Protein AF-A0A7W0HCT5-F1 (afdb_monomer_lite)

Secondary structure (DSSP, 8-state):
--HHHHHHHHHHHHHHHHHHHTTS-HHHHHHHHHTSGGGGGT-GGGS----SS--HHHHHHHHHHHTT-HHHHHHHHHHHHHHH--HHHHHHHHHHHHHHHHTTSS-HHHHHHHHHHHHHT--HHHHHHHHHHHHHHTT-----S------

Radius of gyration: 16.34 Å; chains: 1; bounding box: 53×32×38 Å

Sequence (151 aa):
MPAELAKAELAALGNSLAPSLSRFADPELHQLLDQVPELVDLDPSMAWCLPRLLPEEIETLRVAIDDVDLEAVKEALPAAVSALDDPIGRARLAHAVLGLRDTRRIGPDLAAAGVVDLASGSPQLVTASIVEAVRVDVGATARTTGLLLSR

Structure (mmCIF, N/CA/C/O backbone):
data_AF-A0A7W0HCT5-F1
#
_entry.id   AF-A0A7W0HCT5-F1
#
loop_
_atom_site.group_PDB
_atom_site.id
_atom_site.type_symbol
_atom_site.label_atom_id
_atom_site.label_alt_id
_atom_site.label_comp_id
_atom_site.label_asym_id
_atom_site.label_entity_id
_atom_site.label_seq_id
_atom_site.pdbx_PDB_ins_code
_atom_site.Cartn_x
_atom_site.Cartn_y
_atom_site.Cartn_z
_atom_site.occupancy
_atom_site.B_iso_or_equiv
_atom_site.auth_seq_id
_atom_site.auth_comp_id
_atom_site.auth_asym_id
_atom_site.auth_atom_id
_atom_site.pdbx_PDB_model_num
ATOM 1 N N . MET A 1 1 ? 6.528 -15.727 8.413 1.00 79.19 1 MET A N 1
ATOM 2 C CA . MET A 1 1 ? 7.840 -15.262 7.919 1.00 79.19 1 MET A CA 1
ATOM 3 C C . MET A 1 1 ? 8.518 -14.459 9.025 1.00 79.19 1 MET A C 1
ATOM 5 O O . MET A 1 1 ? 7.828 -13.632 9.605 1.00 79.19 1 MET A O 1
ATOM 9 N N . PRO A 1 2 ? 9.792 -14.716 9.373 1.00 93.06 2 PRO A N 1
ATOM 10 C CA . PRO A 1 2 ? 10.544 -13.889 10.326 1.00 93.06 2 PRO A CA 1
ATOM 11 C C . PRO A 1 2 ? 10.844 -12.483 9.775 1.00 93.06 2 PRO A C 1
ATOM 13 O O . PRO A 1 2 ? 11.053 -12.337 8.574 1.00 93.06 2 PRO A O 1
ATOM 16 N N . ALA A 1 3 ? 10.935 -11.467 10.641 1.00 92.19 3 ALA A N 1
ATOM 17 C CA . ALA A 1 3 ? 11.152 -10.073 10.228 1.00 92.19 3 ALA A CA 1
ATOM 18 C C . ALA A 1 3 ? 12.478 -9.849 9.474 1.00 92.19 3 ALA A C 1
ATOM 20 O O . ALA A 1 3 ? 12.498 -9.148 8.469 1.00 92.19 3 ALA A O 1
ATOM 21 N N . GLU A 1 4 ? 13.573 -10.481 9.905 1.00 94.69 4 GLU A N 1
ATOM 22 C CA . GLU A 1 4 ? 14.870 -10.364 9.217 1.00 94.69 4 GLU A CA 1
ATOM 23 C C . GLU A 1 4 ? 14.854 -10.997 7.821 1.00 94.69 4 GLU A C 1
ATOM 25 O O . GLU A 1 4 ? 15.475 -10.476 6.898 1.00 94.6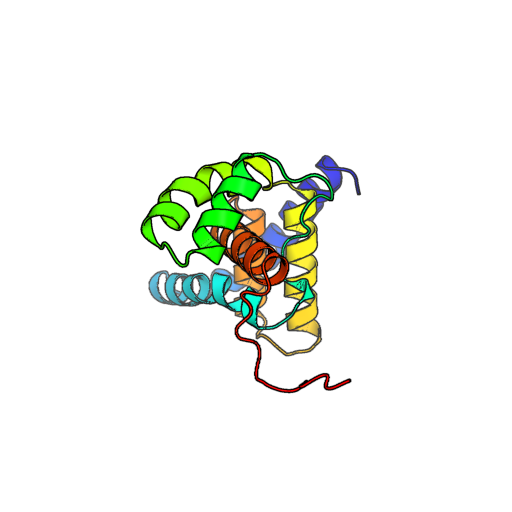9 4 GLU A O 1
ATOM 30 N N . LEU A 1 5 ? 14.082 -12.075 7.638 1.00 95.50 5 LEU A N 1
ATOM 31 C CA . LEU A 1 5 ? 13.881 -12.666 6.316 1.00 95.50 5 LEU A CA 1
ATOM 32 C C . LEU A 1 5 ? 13.089 -11.714 5.410 1.00 95.50 5 LEU A C 1
ATOM 34 O O . LEU A 1 5 ? 13.482 -11.511 4.268 1.00 95.50 5 LEU A O 1
ATOM 38 N N . ALA A 1 6 ? 12.038 -11.081 5.940 1.00 95.56 6 ALA A N 1
ATOM 39 C CA . ALA A 1 6 ? 11.235 -10.107 5.203 1.00 95.56 6 ALA A CA 1
ATOM 40 C C . ALA A 1 6 ? 12.060 -8.883 4.765 1.00 95.56 6 ALA A C 1
ATOM 42 O O . ALA A 1 6 ? 11.958 -8.439 3.624 1.00 95.56 6 ALA A O 1
ATOM 43 N N . LYS A 1 7 ? 12.937 -8.371 5.643 1.00 94.75 7 LYS A N 1
ATOM 44 C CA . LYS A 1 7 ? 13.881 -7.292 5.302 1.00 94.75 7 LYS A CA 1
ATOM 45 C C . LYS A 1 7 ? 14.846 -7.710 4.195 1.00 94.75 7 LYS A C 1
ATOM 47 O O . LYS A 1 7 ? 15.052 -6.955 3.249 1.00 94.75 7 LYS A O 1
ATOM 52 N N . ALA A 1 8 ? 15.441 -8.899 4.315 1.00 96.38 8 ALA A N 1
ATOM 53 C CA . ALA A 1 8 ? 16.375 -9.414 3.318 1.00 96.38 8 ALA A CA 1
ATOM 54 C C . ALA A 1 8 ? 15.697 -9.607 1.953 1.00 96.38 8 ALA A C 1
ATOM 56 O O . ALA A 1 8 ? 16.278 -9.265 0.924 1.00 96.38 8 ALA A O 1
ATOM 57 N N . GLU A 1 9 ? 14.460 -10.101 1.947 1.00 96.31 9 GLU A N 1
ATOM 58 C CA . GLU A 1 9 ? 13.649 -10.250 0.742 1.00 96.31 9 GLU A CA 1
ATOM 59 C C . GLU A 1 9 ? 13.315 -8.901 0.099 1.00 96.31 9 GLU A C 1
ATOM 61 O O . GLU A 1 9 ? 13.568 -8.723 -1.092 1.00 96.31 9 GLU A O 1
ATOM 66 N N . LEU A 1 10 ? 12.833 -7.924 0.874 1.00 95.88 10 LEU A N 1
ATOM 67 C CA . LEU A 1 10 ? 12.577 -6.567 0.379 1.00 95.88 10 LEU A CA 1
ATOM 68 C C . LEU A 1 10 ? 13.831 -5.936 -0.226 1.00 95.88 10 LEU A C 1
ATOM 70 O O . LEU A 1 10 ? 13.771 -5.375 -1.318 1.00 95.88 10 LEU A O 1
ATOM 74 N N . ALA A 1 11 ? 14.976 -6.071 0.446 1.00 96.06 11 ALA A N 1
ATOM 75 C CA . ALA A 1 11 ? 16.247 -5.572 -0.064 1.00 96.06 11 ALA A CA 1
ATOM 76 C C . ALA A 1 11 ? 16.645 -6.268 -1.375 1.00 96.06 11 ALA A C 1
ATOM 78 O O . ALA A 1 11 ? 17.081 -5.607 -2.317 1.00 96.06 11 ALA A O 1
ATOM 79 N N . ALA A 1 12 ? 16.476 -7.590 -1.470 1.00 96.81 12 ALA A N 1
ATOM 80 C CA . ALA A 1 12 ? 16.767 -8.342 -2.689 1.00 96.81 12 ALA A CA 1
ATOM 81 C C . ALA A 1 12 ? 15.856 -7.919 -3.854 1.00 96.81 12 ALA A C 1
ATOM 83 O O . ALA A 1 12 ? 16.346 -7.661 -4.955 1.00 96.81 12 ALA A O 1
ATOM 84 N N . LEU A 1 13 ? 14.550 -7.791 -3.604 1.00 96.12 13 LEU A N 1
ATOM 85 C CA . LEU A 1 13 ? 13.574 -7.336 -4.592 1.00 96.12 13 LEU A CA 1
ATOM 86 C C . LEU A 1 13 ? 13.877 -5.908 -5.057 1.00 96.12 13 LEU A C 1
ATOM 88 O O . LEU A 1 13 ? 14.001 -5.678 -6.261 1.00 96.12 13 LEU A O 1
ATOM 92 N N . GLY A 1 14 ? 14.076 -4.978 -4.119 1.00 94.75 14 GLY A N 1
ATOM 93 C CA . GLY A 1 14 ? 14.429 -3.590 -4.409 1.00 94.75 14 GLY A CA 1
ATOM 94 C C . GLY A 1 14 ? 15.701 -3.483 -5.249 1.00 94.75 14 GLY A C 1
ATOM 95 O O . GLY A 1 14 ? 15.686 -2.849 -6.301 1.00 94.75 14 GLY A O 1
ATOM 96 N N . ASN A 1 15 ? 16.770 -4.187 -4.868 1.00 96.00 15 ASN A N 1
ATOM 97 C CA . ASN A 1 15 ? 18.026 -4.205 -5.626 1.00 96.00 15 ASN A CA 1
ATOM 98 C C . ASN A 1 15 ? 17.873 -4.804 -7.032 1.00 96.00 15 ASN A C 1
ATOM 100 O O . ASN A 1 15 ? 18.565 -4.381 -7.956 1.00 96.00 15 ASN A O 1
ATOM 104 N N . SER A 1 16 ? 16.976 -5.778 -7.211 1.00 96.56 16 SER A N 1
ATOM 105 C CA . SER A 1 16 ? 16.724 -6.382 -8.523 1.00 96.56 16 SER A CA 1
ATOM 106 C C . SER A 1 16 ? 15.924 -5.474 -9.464 1.00 96.56 16 SER A C 1
ATOM 108 O O . SER A 1 16 ? 16.119 -5.529 -10.678 1.00 96.56 16 SER A O 1
ATOM 110 N N . LEU A 1 17 ? 15.045 -4.624 -8.918 1.00 94.56 17 LEU A N 1
ATOM 111 C CA . LEU A 1 17 ? 14.119 -3.792 -9.692 1.00 94.56 17 LEU A CA 1
ATOM 112 C C . LEU A 1 17 ? 14.597 -2.346 -9.854 1.00 94.56 17 LEU A C 1
ATOM 114 O O . LEU A 1 17 ? 14.301 -1.734 -10.880 1.00 94.56 17 LEU A O 1
ATOM 118 N N . ALA A 1 18 ? 15.386 -1.814 -8.920 1.00 93.31 18 ALA A N 1
ATOM 119 C CA . ALA A 1 18 ? 15.913 -0.450 -8.983 1.00 93.31 18 ALA A CA 1
ATOM 120 C C . ALA A 1 18 ? 16.629 -0.108 -10.308 1.00 93.31 18 ALA A C 1
ATOM 122 O O . ALA A 1 18 ? 16.374 0.972 -10.844 1.00 93.31 18 ALA A O 1
ATOM 123 N N . PRO A 1 19 ? 17.439 -0.998 -10.926 1.00 95.69 19 PRO A N 1
ATOM 124 C CA . PRO A 1 19 ? 18.064 -0.700 -12.214 1.00 95.69 19 PRO A CA 1
ATOM 125 C C . PRO A 1 19 ? 17.057 -0.397 -13.332 1.00 95.69 19 PRO A C 1
ATOM 127 O O . PRO A 1 19 ? 17.352 0.411 -14.209 1.00 95.69 19 PRO A O 1
ATOM 130 N N . SER A 1 20 ? 15.855 -0.983 -13.297 1.00 94.00 20 SER A N 1
ATOM 131 C CA . SER A 1 20 ? 14.823 -0.715 -14.311 1.00 94.00 20 SER A CA 1
ATOM 132 C C . SER A 1 20 ? 14.299 0.723 -14.270 1.00 94.00 20 SER A C 1
ATOM 134 O O . SER A 1 20 ? 13.871 1.242 -15.299 1.00 94.00 20 SER A O 1
ATOM 136 N N . LEU A 1 21 ? 14.407 1.383 -13.112 1.00 93.75 21 LEU A N 1
ATOM 137 C CA . LEU A 1 21 ? 13.981 2.764 -12.914 1.00 93.75 21 LEU A CA 1
ATOM 138 C C . LEU A 1 21 ? 15.052 3.783 -13.327 1.00 93.75 21 LEU A C 1
ATOM 140 O O . LEU A 1 21 ? 14.728 4.934 -13.590 1.00 93.75 21 LEU A O 1
ATOM 144 N N . SER A 1 22 ? 16.316 3.366 -13.466 1.00 92.44 22 SER A N 1
ATOM 145 C CA . SER A 1 22 ? 17.426 4.262 -13.842 1.00 92.44 22 SER A CA 1
ATOM 146 C C . SER A 1 22 ? 17.321 4.847 -15.257 1.00 92.44 22 SER A C 1
ATOM 148 O O . SER A 1 22 ? 18.071 5.753 -15.612 1.00 92.44 22 SER A O 1
ATOM 150 N N . ARG A 1 23 ? 16.402 4.321 -16.076 1.00 93.81 23 ARG A N 1
ATOM 151 C CA . ARG A 1 23 ? 16.109 4.823 -17.424 1.00 93.81 23 ARG A CA 1
ATOM 152 C C . ARG A 1 23 ? 15.249 6.087 -17.439 1.00 93.81 23 ARG A C 1
ATOM 154 O O . ARG A 1 23 ? 15.178 6.726 -18.483 1.00 93.81 23 ARG A O 1
ATOM 161 N N . PHE A 1 24 ? 14.562 6.386 -16.338 1.00 94.31 24 PHE A N 1
ATOM 162 C CA . PHE A 1 24 ? 13.680 7.541 -16.229 1.00 94.31 24 PHE A CA 1
ATOM 163 C C . PHE A 1 24 ? 14.474 8.773 -15.819 1.00 94.31 24 PHE A C 1
ATOM 165 O O . PHE A 1 24 ? 15.380 8.690 -14.989 1.00 94.31 24 PHE A O 1
ATOM 172 N N . ALA A 1 25 ? 14.109 9.924 -16.376 1.00 94.19 25 ALA A N 1
ATOM 173 C CA . ALA A 1 25 ? 14.570 11.191 -15.829 1.00 94.19 25 ALA A CA 1
ATOM 174 C C . ALA A 1 25 ? 13.873 11.469 -14.484 1.00 94.19 25 ALA A C 1
ATOM 176 O O . ALA A 1 25 ? 12.738 11.043 -14.278 1.00 94.19 25 ALA A O 1
ATOM 177 N N . ASP A 1 26 ? 14.502 12.247 -13.601 1.00 92.94 26 ASP A N 1
ATOM 178 C CA . ASP A 1 26 ? 13.943 12.632 -12.294 1.00 92.94 26 ASP A CA 1
ATOM 179 C C . ASP A 1 26 ? 12.455 13.054 -12.317 1.00 92.94 26 ASP A C 1
ATOM 181 O O . ASP A 1 26 ? 11.692 12.531 -11.502 1.00 92.94 26 ASP A O 1
ATOM 185 N N . PRO A 1 27 ? 11.978 13.935 -13.229 1.00 94.31 27 PRO A N 1
ATOM 186 C CA . PRO A 1 27 ? 10.561 14.306 -13.256 1.00 94.31 27 PRO A CA 1
ATOM 187 C C . PRO A 1 27 ? 9.635 13.149 -13.656 1.00 94.31 27 PRO A C 1
ATOM 189 O O . PRO A 1 27 ? 8.519 13.061 -13.153 1.00 94.31 27 PRO A O 1
ATOM 192 N N . GLU A 1 28 ? 10.080 12.258 -14.542 1.00 94.00 28 GLU A N 1
ATOM 193 C CA . GLU A 1 28 ? 9.304 11.084 -14.962 1.00 94.00 28 GLU A CA 1
ATOM 194 C C . GLU A 1 28 ? 9.245 10.047 -13.839 1.00 94.00 28 GLU A C 1
ATOM 196 O O . GLU A 1 28 ? 8.196 9.456 -13.588 1.00 94.00 28 GLU A O 1
ATOM 201 N N . LEU A 1 29 ? 10.358 9.866 -13.122 1.00 92.94 29 LEU A N 1
ATOM 202 C CA . LEU A 1 29 ? 10.412 9.009 -11.947 1.00 92.94 29 LEU A CA 1
ATOM 203 C C . LEU A 1 29 ? 9.488 9.533 -10.842 1.00 92.94 29 LEU A C 1
ATOM 205 O O . LEU A 1 29 ? 8.794 8.741 -10.211 1.00 92.94 29 LEU A O 1
ATOM 209 N N . HIS A 1 30 ? 9.430 10.851 -10.639 1.00 92.62 30 HIS A N 1
ATOM 210 C CA . HIS A 1 30 ? 8.515 11.456 -9.673 1.00 92.62 30 HIS A CA 1
ATOM 211 C C . HIS A 1 30 ? 7.048 11.195 -10.039 1.00 92.62 30 HIS A C 1
ATOM 213 O O . HIS A 1 30 ? 6.300 10.690 -9.211 1.00 92.62 30 HIS A O 1
ATOM 219 N N . GLN A 1 31 ? 6.668 11.407 -11.304 1.00 94.12 31 GLN A N 1
ATOM 220 C CA . GLN A 1 31 ? 5.315 11.099 -11.791 1.00 94.12 31 GLN A CA 1
ATOM 221 C C . GLN A 1 31 ? 4.951 9.617 -11.650 1.00 94.12 31 GLN A C 1
ATOM 223 O O . GLN A 1 31 ? 3.785 9.275 -11.453 1.00 94.12 31 GLN A O 1
ATOM 228 N N . LEU A 1 32 ? 5.929 8.722 -11.794 1.00 94.12 32 LEU A N 1
ATOM 229 C CA . LEU A 1 32 ? 5.723 7.292 -11.595 1.00 94.12 32 LEU A CA 1
ATOM 230 C C . LEU A 1 32 ? 5.513 6.952 -10.112 1.00 94.12 32 LEU A C 1
ATOM 232 O O . LEU A 1 32 ? 4.668 6.118 -9.798 1.00 94.12 32 LEU A O 1
ATOM 236 N N . LEU A 1 33 ? 6.259 7.596 -9.210 1.00 93.06 33 LEU A N 1
ATOM 237 C CA . LEU A 1 33 ? 6.111 7.429 -7.762 1.00 93.06 33 LEU A CA 1
ATOM 238 C C . LEU A 1 33 ? 4.791 8.017 -7.246 1.00 93.06 33 LEU A C 1
ATOM 240 O O . LEU A 1 33 ? 4.156 7.397 -6.399 1.00 93.06 33 LEU A O 1
ATOM 244 N N . ASP A 1 34 ? 4.316 9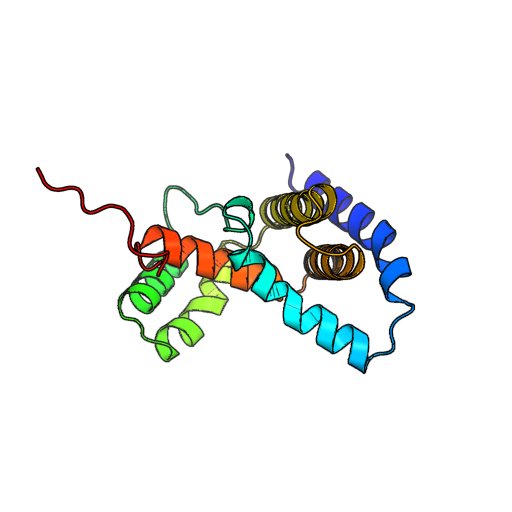.125 -7.815 1.00 95.00 34 ASP A N 1
ATOM 245 C CA . ASP A 1 34 ? 3.019 9.724 -7.464 1.00 95.00 34 ASP A CA 1
ATOM 246 C C . ASP A 1 34 ? 1.830 8.780 -7.728 1.00 95.00 34 ASP A C 1
ATOM 248 O O . ASP A 1 34 ? 0.799 8.885 -7.069 1.00 95.00 34 ASP A O 1
ATOM 252 N N . GLN A 1 35 ? 1.981 7.817 -8.644 1.00 96.06 35 GLN A N 1
ATOM 253 C CA . GLN A 1 35 ? 0.969 6.793 -8.938 1.00 96.06 35 GLN A CA 1
ATOM 254 C C . GLN A 1 35 ? 1.016 5.596 -7.977 1.00 96.06 35 GLN A C 1
ATOM 256 O O . GLN A 1 35 ? 0.098 4.777 -7.962 1.00 96.06 35 GLN A O 1
ATOM 261 N N . VAL A 1 36 ? 2.082 5.436 -7.186 1.00 96.38 36 VAL A N 1
ATOM 262 C CA . VAL A 1 36 ? 2.247 4.273 -6.299 1.00 96.38 36 VAL A CA 1
ATOM 263 C C . VAL A 1 36 ? 1.124 4.173 -5.255 1.00 96.38 36 VAL A C 1
ATOM 265 O O . VAL A 1 36 ? 0.585 3.075 -5.102 1.00 96.38 36 VAL A O 1
ATOM 268 N N . PRO A 1 37 ? 0.707 5.253 -4.564 1.00 95.88 37 PRO A N 1
ATOM 269 C CA . PRO A 1 37 ? -0.419 5.199 -3.632 1.00 95.88 37 PRO A CA 1
ATOM 270 C C . PRO A 1 37 ? -1.725 4.701 -4.262 1.00 95.88 37 PRO A C 1
ATOM 272 O O . PRO A 1 37 ? -2.487 4.011 -3.595 1.00 95.88 37 PRO A O 1
ATOM 275 N N . GLU A 1 38 ? -1.965 4.984 -5.546 1.00 94.88 38 GLU A N 1
ATOM 276 C CA . GLU A 1 38 ? -3.194 4.606 -6.266 1.00 94.88 38 GLU A CA 1
ATOM 277 C C . GLU A 1 38 ? -3.315 3.088 -6.487 1.00 94.88 38 GLU A C 1
ATOM 279 O O . GLU A 1 38 ? -4.392 2.570 -6.788 1.00 94.88 38 GLU A O 1
ATOM 284 N N . LEU A 1 39 ? -2.223 2.336 -6.299 1.00 94.31 39 LEU A N 1
ATOM 285 C CA . LEU A 1 39 ? -2.234 0.878 -6.415 1.00 94.31 39 LEU A CA 1
ATOM 286 C C . LEU A 1 39 ? -3.221 0.218 -5.447 1.00 94.31 39 LEU A C 1
ATOM 288 O O . LEU A 1 39 ? -3.733 -0.862 -5.753 1.00 94.31 39 LEU A O 1
ATOM 292 N N . VAL A 1 40 ? -3.495 0.848 -4.301 1.00 95.06 40 VAL A N 1
ATOM 293 C CA . VAL A 1 40 ? -4.372 0.286 -3.262 1.00 95.06 40 VAL A CA 1
ATOM 294 C C . VAL A 1 40 ? -5.820 0.141 -3.716 1.00 95.06 40 VAL A C 1
ATOM 296 O O . VAL A 1 40 ? -6.503 -0.796 -3.304 1.00 95.06 40 VAL A O 1
ATOM 299 N N . ASP A 1 41 ? -6.253 0.986 -4.649 1.00 91.88 41 ASP A N 1
ATOM 300 C CA . ASP A 1 41 ? -7.610 0.953 -5.194 1.00 91.88 41 ASP A CA 1
ATOM 301 C C . ASP A 1 41 ? -7.810 -0.196 -6.190 1.00 91.88 41 ASP A C 1
ATOM 303 O O . ASP A 1 41 ? -8.941 -0.604 -6.475 1.00 91.88 41 ASP A O 1
ATOM 307 N N . LEU A 1 42 ? -6.716 -0.747 -6.725 1.00 92.69 42 LEU A N 1
ATOM 308 C CA . LEU A 1 42 ? -6.781 -1.767 -7.761 1.00 92.69 42 LEU A CA 1
ATOM 309 C C . LEU A 1 42 ? -7.223 -3.114 -7.188 1.00 92.69 42 LEU A C 1
ATOM 311 O O . LEU A 1 42 ? -8.027 -3.807 -7.810 1.00 92.69 42 LEU A O 1
ATOM 315 N N . ASP A 1 43 ? -6.729 -3.538 -6.029 1.00 92.69 43 ASP A N 1
ATOM 316 C CA . ASP A 1 43 ? -6.993 -4.891 -5.537 1.00 92.69 43 ASP A CA 1
ATOM 317 C C . ASP A 1 43 ? -7.111 -4.958 -4.015 1.00 92.69 43 ASP A C 1
ATOM 319 O O . ASP A 1 43 ? -6.280 -4.377 -3.323 1.00 92.69 43 ASP A O 1
ATOM 323 N N . PRO A 1 44 ? -8.080 -5.716 -3.464 1.00 89.19 44 PRO A N 1
ATOM 324 C CA . PRO A 1 44 ? -8.194 -5.907 -2.018 1.00 89.19 44 PRO A CA 1
ATOM 325 C C . PRO A 1 44 ? -6.924 -6.452 -1.349 1.00 89.19 44 PRO A C 1
ATOM 327 O O . PRO A 1 44 ? -6.717 -6.208 -0.165 1.00 89.19 44 PRO A O 1
ATOM 330 N N . SER A 1 45 ? -6.068 -7.181 -2.076 1.00 92.75 45 SER A N 1
ATOM 331 C CA . SER A 1 45 ? -4.782 -7.663 -1.551 1.00 92.75 45 SER A CA 1
ATOM 332 C C . SER A 1 45 ? -3.781 -6.547 -1.231 1.00 92.75 45 SER A C 1
ATOM 334 O O . SER A 1 45 ? -2.801 -6.809 -0.535 1.00 92.75 45 SER A O 1
ATOM 336 N N . MET A 1 46 ? -4.035 -5.321 -1.698 1.00 95.94 46 MET A N 1
ATOM 337 C CA . MET A 1 46 ? -3.235 -4.136 -1.393 1.00 95.94 46 MET A CA 1
ATOM 338 C C . MET A 1 46 ? -3.630 -3.454 -0.077 1.00 95.94 46 MET A C 1
ATOM 340 O O . MET A 1 46 ? -2.902 -2.577 0.384 1.00 95.94 46 MET A O 1
ATOM 344 N N . ALA A 1 47 ? -4.749 -3.837 0.545 1.00 95.00 47 ALA A N 1
ATOM 345 C CA . ALA A 1 47 ? -5.129 -3.325 1.857 1.00 95.00 47 ALA A CA 1
ATOM 346 C C . ALA A 1 47 ? -4.235 -3.924 2.956 1.00 95.00 47 ALA A C 1
ATOM 348 O O . ALA A 1 47 ? -3.964 -5.133 2.978 1.00 95.00 47 ALA A O 1
ATOM 349 N N . TRP A 1 48 ? -3.790 -3.082 3.891 1.00 96.50 48 TRP A N 1
ATOM 350 C CA . TRP A 1 48 ? -2.976 -3.525 5.018 1.00 96.50 48 TRP A CA 1
ATOM 351 C C . TRP A 1 48 ? -3.749 -4.529 5.874 1.00 96.50 48 TRP A C 1
ATOM 353 O O . TRP A 1 48 ? -4.957 -4.423 6.083 1.00 96.50 48 TRP A O 1
ATOM 363 N N . CYS A 1 49 ? -3.050 -5.522 6.415 1.00 91.88 49 CYS A N 1
ATOM 364 C CA . CYS A 1 49 ? -3.679 -6.460 7.336 1.00 91.88 49 CYS A CA 1
ATOM 365 C C . CYS A 1 49 ? -3.750 -5.854 8.731 1.00 91.88 49 CYS A C 1
ATOM 367 O O . CYS A 1 49 ? -2.757 -5.860 9.458 1.00 91.88 49 CYS A O 1
ATOM 369 N N . LEU A 1 50 ? -4.930 -5.367 9.108 1.00 90.94 50 LEU A N 1
ATOM 370 C CA . LEU A 1 50 ? -5.155 -4.844 10.449 1.00 90.94 50 LEU A CA 1
ATOM 371 C C . LEU A 1 50 ? -5.068 -5.962 11.505 1.00 90.94 50 LEU A C 1
ATOM 373 O O . LEU A 1 50 ? -5.516 -7.093 11.268 1.00 90.94 50 LEU A O 1
ATOM 377 N N . PRO A 1 51 ? -4.481 -5.676 12.679 1.00 88.19 51 PRO A N 1
ATOM 378 C CA . PRO A 1 51 ? -4.471 -6.613 13.791 1.00 88.19 51 PRO A CA 1
ATOM 379 C C . PRO A 1 51 ? -5.891 -6.822 14.333 1.00 88.19 51 PRO A C 1
ATOM 381 O O . PRO A 1 51 ? -6.749 -5.953 14.245 1.00 88.19 51 PRO A O 1
ATOM 384 N N . ARG A 1 52 ? -6.142 -7.984 14.948 1.00 84.50 52 ARG A N 1
ATOM 385 C CA . ARG A 1 52 ? -7.456 -8.286 15.555 1.00 84.50 52 ARG A CA 1
ATOM 386 C C . ARG A 1 52 ? -7.796 -7.389 16.745 1.00 84.50 52 ARG A C 1
ATOM 388 O O . ARG A 1 52 ? -8.966 -7.188 17.037 1.00 84.50 52 ARG A O 1
ATOM 395 N N . LEU A 1 53 ? -6.771 -6.946 17.467 1.00 87.94 53 LEU A N 1
ATOM 396 C CA . LEU A 1 53 ? -6.878 -5.958 18.530 1.00 87.94 53 LEU A CA 1
ATOM 397 C C . LEU A 1 53 ? -6.231 -4.692 17.993 1.00 87.94 53 LEU A C 1
ATOM 399 O O . LEU A 1 53 ? -5.028 -4.699 17.725 1.00 87.94 53 LEU A O 1
ATOM 403 N N . LEU A 1 54 ? -7.041 -3.660 17.786 1.00 86.44 54 LEU A N 1
ATOM 404 C CA . LEU A 1 54 ? -6.572 -2.399 17.240 1.00 86.44 54 LEU A CA 1
ATOM 405 C C . LEU A 1 54 ? -5.841 -1.605 18.331 1.00 86.44 54 LEU A C 1
ATOM 407 O O . LEU A 1 54 ? -6.391 -1.427 19.421 1.00 86.44 54 LEU A O 1
ATOM 411 N N . PRO A 1 55 ? -4.606 -1.149 18.064 1.00 90.38 55 PRO A N 1
ATOM 412 C CA . PRO A 1 55 ? -3.957 -0.132 18.880 1.00 90.38 55 PRO A CA 1
ATOM 413 C C . PRO A 1 55 ? -4.793 1.153 18.935 1.00 90.38 55 PRO A C 1
ATOM 415 O O . PRO A 1 55 ? -5.567 1.437 18.016 1.00 90.38 55 PRO A O 1
ATOM 418 N N . GLU A 1 56 ? -4.606 1.949 19.987 1.00 94.44 56 GLU A N 1
ATOM 419 C CA . GLU A 1 56 ? -5.317 3.222 20.187 1.00 94.44 56 GLU A CA 1
ATOM 420 C C . GLU A 1 56 ? -5.097 4.195 19.017 1.00 94.44 56 GLU A C 1
ATOM 422 O O . GLU A 1 56 ? -6.011 4.907 18.599 1.00 94.44 56 GLU A O 1
ATOM 427 N N . GLU A 1 57 ? -3.906 4.170 18.423 1.00 95.06 57 GLU A N 1
ATOM 428 C CA . GLU A 1 57 ? -3.544 4.975 17.260 1.00 95.06 57 GLU A CA 1
ATOM 429 C C . GLU A 1 57 ? -4.407 4.626 16.037 1.00 95.06 57 GLU A C 1
ATOM 431 O O . GLU A 1 57 ? -4.786 5.507 15.264 1.00 95.06 57 GLU A O 1
ATOM 436 N N . ILE A 1 58 ? -4.761 3.346 15.878 1.00 93.88 58 ILE A N 1
ATOM 437 C CA . ILE A 1 58 ? -5.608 2.875 14.774 1.00 93.88 58 ILE A CA 1
ATOM 438 C C . ILE A 1 58 ? -7.073 3.169 15.051 1.00 93.88 58 ILE A C 1
ATOM 440 O O . ILE A 1 58 ? -7.782 3.571 14.136 1.00 93.88 58 ILE A O 1
ATOM 444 N N . GLU A 1 59 ? -7.517 3.032 16.299 1.00 94.38 59 GLU A N 1
ATOM 445 C CA . GLU A 1 59 ? -8.860 3.444 16.717 1.00 94.38 59 GLU A CA 1
ATOM 446 C C . GLU A 1 59 ? -9.092 4.942 16.480 1.00 94.38 59 GLU A C 1
ATOM 448 O O . GLU A 1 59 ? -10.123 5.336 15.938 1.00 94.38 59 GLU A O 1
ATOM 453 N N . THR A 1 60 ? -8.100 5.778 16.793 1.00 94.38 60 THR A N 1
ATOM 454 C CA . THR A 1 60 ? -8.169 7.228 16.554 1.00 94.38 60 THR A CA 1
ATOM 455 C C . THR A 1 60 ? -8.280 7.541 15.062 1.00 94.38 60 THR A C 1
ATOM 457 O O . THR A 1 60 ? -9.156 8.303 14.651 1.00 94.38 60 THR A O 1
ATOM 460 N N . LEU A 1 61 ? -7.439 6.911 14.231 1.00 95.75 61 LEU A N 1
ATOM 461 C CA . LEU A 1 61 ? -7.529 7.048 12.775 1.00 95.75 61 LEU A CA 1
ATOM 462 C C . LEU A 1 61 ? -8.881 6.549 12.245 1.00 95.75 61 LEU A C 1
ATOM 464 O O . LEU A 1 61 ? -9.443 7.142 11.326 1.00 95.75 61 LEU A O 1
ATOM 468 N N . ARG A 1 62 ? -9.411 5.474 12.830 1.00 94.31 62 ARG A N 1
ATOM 469 C CA . ARG A 1 62 ? -10.691 4.885 12.452 1.00 94.31 62 ARG A CA 1
ATOM 470 C C . ARG A 1 62 ? -11.851 5.849 12.664 1.00 94.31 62 ARG A C 1
ATOM 472 O O . ARG A 1 62 ? -12.626 6.046 11.735 1.00 94.31 62 ARG A O 1
ATOM 479 N N . VAL A 1 63 ? -11.927 6.471 13.840 1.00 94.81 63 VAL A N 1
ATOM 480 C CA . VAL A 1 63 ? -12.941 7.491 14.154 1.00 94.81 63 VAL A CA 1
ATOM 481 C C . VAL A 1 63 ? -12.836 8.670 13.187 1.00 94.81 63 VAL A C 1
ATOM 483 O O . VAL A 1 63 ? -13.836 9.062 12.599 1.00 94.81 63 VAL A O 1
ATOM 486 N N . ALA A 1 64 ? -11.625 9.175 12.937 1.00 95.19 64 ALA A N 1
ATOM 487 C CA . ALA A 1 64 ? -11.423 10.289 12.010 1.00 95.19 64 ALA A CA 1
ATOM 488 C C . ALA A 1 64 ? -11.877 9.969 10.570 1.00 95.19 64 ALA A C 1
ATOM 490 O O . ALA A 1 64 ? -12.444 10.824 9.889 1.00 95.19 64 ALA A O 1
ATOM 491 N N . ILE A 1 65 ? -11.639 8.736 10.103 1.00 94.00 65 ILE A N 1
ATOM 492 C CA . ILE A 1 65 ? -12.096 8.274 8.784 1.00 94.00 65 ILE A CA 1
ATOM 493 C C . ILE A 1 65 ? -13.622 8.116 8.745 1.00 94.00 65 ILE A C 1
ATOM 495 O O . ILE A 1 65 ? -14.228 8.509 7.748 1.00 94.00 65 ILE A O 1
ATOM 499 N N . ASP A 1 66 ? -14.232 7.559 9.794 1.00 94.19 66 ASP A N 1
ATOM 500 C CA . ASP A 1 66 ? -15.689 7.370 9.892 1.00 94.19 66 ASP A CA 1
ATOM 501 C C . ASP A 1 66 ? -16.437 8.716 9.913 1.00 94.19 66 ASP A C 1
ATOM 503 O O . ASP A 1 66 ? -17.406 8.911 9.178 1.00 94.19 66 ASP A O 1
ATOM 507 N N . ASP A 1 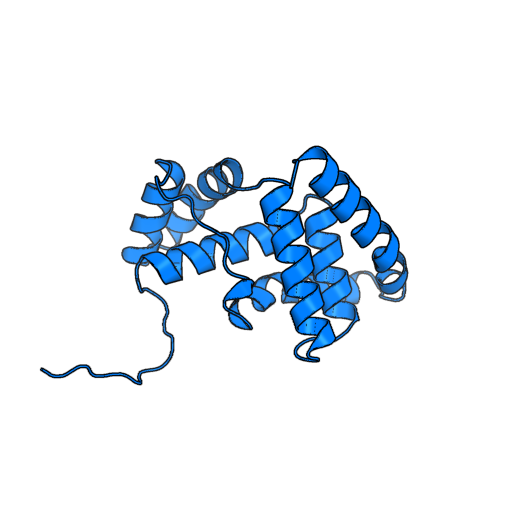67 ? -15.905 9.694 10.652 1.00 93.56 67 ASP A N 1
ATOM 508 C CA . ASP A 1 67 ? -16.439 11.059 10.734 1.00 93.56 67 ASP A CA 1
ATOM 509 C C . ASP A 1 67 ? -16.131 11.918 9.489 1.00 93.56 67 ASP A C 1
ATOM 511 O O . ASP A 1 67 ? -16.616 13.046 9.366 1.00 93.56 67 ASP A O 1
ATOM 515 N N . VAL A 1 68 ? -15.346 11.395 8.535 1.00 90.62 68 VAL A N 1
ATOM 516 C CA . VAL A 1 68 ? -14.890 12.108 7.325 1.00 90.62 68 VAL A CA 1
ATOM 517 C C . VAL A 1 68 ? -14.135 13.409 7.673 1.00 90.62 68 VAL A C 1
ATOM 519 O O . VAL A 1 68 ? -14.154 14.391 6.924 1.00 90.62 68 VAL A O 1
ATOM 522 N N . ASP A 1 69 ? -13.436 13.426 8.810 1.00 94.44 69 ASP A N 1
ATOM 523 C CA . ASP A 1 69 ? -12.653 14.572 9.272 1.00 94.44 69 ASP A CA 1
ATOM 524 C C . ASP A 1 69 ? -11.220 14.492 8.730 1.00 94.44 69 ASP A C 1
ATOM 526 O O . ASP A 1 69 ? -10.338 13.828 9.276 1.00 94.44 69 ASP A O 1
ATOM 530 N N . LEU A 1 70 ? -10.977 15.196 7.622 1.00 93.19 70 LEU A N 1
ATOM 531 C CA . LEU A 1 70 ? -9.678 15.192 6.947 1.00 93.19 70 LEU A CA 1
ATOM 532 C C . LEU A 1 70 ? -8.539 15.775 7.794 1.00 93.19 70 LEU A C 1
ATOM 534 O O . LEU A 1 70 ? -7.393 15.373 7.594 1.00 93.19 70 LEU A O 1
ATOM 538 N N . GLU A 1 71 ? -8.812 16.720 8.696 1.00 96.00 71 GLU A N 1
ATOM 539 C CA . GLU A 1 71 ? -7.765 17.273 9.560 1.00 96.00 71 GLU A CA 1
ATOM 540 C C . GLU A 1 71 ? -7.434 16.284 10.679 1.00 96.00 71 GLU A C 1
ATOM 542 O O . GLU A 1 71 ? -6.259 15.973 10.878 1.00 96.00 71 GLU A O 1
ATOM 547 N N . ALA A 1 72 ? -8.446 15.669 11.300 1.00 94.69 72 ALA A N 1
ATOM 548 C CA . ALA A 1 72 ? -8.226 14.603 12.277 1.00 94.69 72 ALA A CA 1
ATOM 549 C C . ALA A 1 72 ? -7.500 13.390 11.661 1.00 94.69 72 ALA A C 1
ATOM 551 O O . ALA A 1 72 ? -6.621 12.804 12.296 1.00 94.69 72 ALA A O 1
ATOM 552 N N . VAL A 1 73 ? -7.789 13.042 10.398 1.00 94.69 73 VAL A N 1
ATOM 553 C CA . VAL A 1 73 ? -7.047 11.997 9.671 1.00 94.69 73 VAL A CA 1
ATOM 554 C C . VAL A 1 73 ? -5.575 12.378 9.531 1.00 94.69 73 VAL A C 1
ATOM 556 O O . VAL A 1 73 ? -4.709 11.557 9.829 1.00 94.69 73 VAL A O 1
ATOM 559 N N . LYS A 1 74 ? -5.266 13.611 9.107 1.00 94.94 74 LYS A N 1
ATOM 560 C CA . LYS A 1 74 ? -3.873 14.076 8.972 1.00 94.94 74 LYS A CA 1
ATOM 561 C C . LYS A 1 74 ? -3.116 14.031 10.298 1.00 94.94 74 LYS A C 1
ATOM 563 O O . LYS A 1 74 ? -1.928 13.714 10.294 1.00 94.94 74 LYS A O 1
ATOM 568 N N . GLU A 1 75 ? -3.786 14.336 11.406 1.00 96.12 75 GLU A N 1
ATOM 569 C CA . GLU A 1 75 ? -3.193 14.313 12.746 1.00 96.12 75 GLU A CA 1
ATOM 570 C C . GLU A 1 75 ? -2.959 12.885 13.265 1.00 96.12 75 GLU A C 1
ATOM 572 O O . GLU A 1 75 ? -1.897 12.602 13.823 1.00 96.12 75 GLU A O 1
ATOM 577 N N . ALA A 1 76 ? -3.909 11.969 13.053 1.00 95.81 76 ALA A N 1
ATOM 578 C CA . ALA A 1 76 ? -3.837 10.595 13.560 1.00 95.81 76 ALA A CA 1
ATOM 579 C C . ALA A 1 76 ? -2.923 9.675 12.728 1.00 95.81 76 ALA A C 1
ATOM 581 O O . ALA A 1 76 ? -2.309 8.739 13.253 1.00 95.81 76 ALA A O 1
ATOM 582 N N . LEU A 1 77 ? -2.818 9.932 11.421 1.00 95.62 77 LEU A N 1
ATOM 583 C CA . LEU A 1 77 ? -2.171 9.035 10.465 1.00 95.62 77 LEU A CA 1
ATOM 584 C C . LEU A 1 77 ? -0.692 8.722 10.770 1.00 95.62 77 LEU A C 1
ATOM 586 O O . LEU A 1 77 ? -0.329 7.548 10.688 1.00 95.62 77 LEU A O 1
ATOM 590 N N . PRO A 1 78 ? 0.177 9.678 11.160 1.00 96.50 78 PRO A N 1
ATOM 591 C CA . PRO A 1 78 ? 1.578 9.370 11.453 1.00 96.50 78 PRO A CA 1
ATOM 592 C C . PRO A 1 78 ? 1.755 8.354 12.590 1.00 96.50 78 PRO A C 1
ATOM 594 O O . PRO A 1 78 ? 2.601 7.463 12.495 1.00 96.50 78 PRO A O 1
ATOM 597 N N . ALA A 1 79 ? 0.946 8.460 13.649 1.00 96.00 79 ALA A N 1
ATOM 598 C CA . ALA A 1 79 ? 0.993 7.537 14.781 1.00 96.00 79 ALA A CA 1
ATOM 599 C C . ALA A 1 79 ? 0.502 6.139 14.375 1.00 96.00 79 ALA A C 1
ATOM 601 O O . ALA A 1 79 ? 1.157 5.142 14.678 1.00 96.00 79 ALA A O 1
ATOM 602 N N . ALA A 1 80 ? -0.591 6.079 13.610 1.00 95.38 80 ALA A N 1
ATOM 603 C CA . ALA A 1 80 ? -1.134 4.839 13.065 1.00 95.38 80 ALA A CA 1
ATOM 604 C C . ALA A 1 80 ? -0.135 4.106 12.152 1.00 95.38 80 AL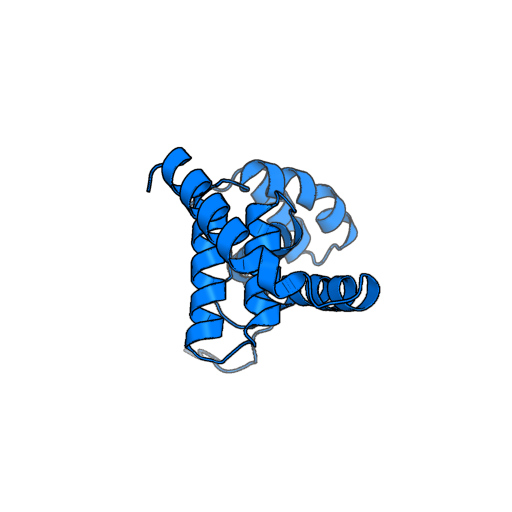A A C 1
ATOM 606 O O . ALA A 1 80 ? 0.076 2.901 12.299 1.00 95.38 80 ALA A O 1
ATOM 607 N N . VAL A 1 81 ? 0.520 4.834 11.239 1.00 96.06 81 VAL A N 1
ATOM 608 C CA . VAL A 1 81 ? 1.552 4.271 10.354 1.00 96.06 81 VAL A CA 1
ATOM 609 C C . VAL A 1 81 ? 2.726 3.747 11.174 1.00 96.06 81 VAL A C 1
ATOM 611 O O . VAL A 1 81 ? 3.138 2.612 10.970 1.00 96.06 81 VAL A O 1
ATOM 614 N N . SER A 1 82 ? 3.219 4.514 12.147 1.00 95.31 82 SER A N 1
ATOM 615 C CA . SER A 1 82 ? 4.320 4.088 13.024 1.00 95.31 82 SER A CA 1
ATOM 616 C C . SER A 1 82 ? 3.998 2.810 13.816 1.00 95.31 82 SER A C 1
ATOM 618 O O . SER A 1 82 ? 4.874 1.973 14.027 1.00 95.31 82 SER A O 1
ATOM 620 N N . ALA A 1 83 ? 2.741 2.636 14.239 1.00 94.81 83 ALA A N 1
ATOM 621 C CA . ALA A 1 83 ? 2.302 1.467 14.999 1.00 94.81 83 ALA A CA 1
ATOM 622 C C . ALA A 1 83 ? 2.194 0.182 14.156 1.00 94.81 83 ALA A C 1
ATOM 624 O O . ALA A 1 83 ? 2.302 -0.917 14.704 1.00 94.81 83 ALA A O 1
ATOM 625 N N . LEU A 1 84 ? 1.958 0.306 12.845 1.00 95.00 84 LEU A N 1
ATOM 626 C CA . LEU A 1 84 ? 1.713 -0.832 11.954 1.00 95.00 84 LEU A CA 1
ATOM 627 C C . LEU A 1 84 ? 2.849 -1.125 10.982 1.00 95.00 84 LEU A C 1
ATOM 629 O O . LEU A 1 84 ? 2.960 -2.268 10.556 1.00 95.00 84 LEU A O 1
ATOM 633 N N . ASP A 1 85 ? 3.649 -0.132 10.600 1.00 95.75 85 ASP A N 1
ATOM 634 C CA . ASP A 1 85 ? 4.676 -0.288 9.576 1.00 95.75 85 ASP A CA 1
ATOM 635 C C . ASP A 1 85 ? 5.768 -1.262 10.027 1.00 95.75 85 ASP A C 1
ATOM 637 O O . ASP A 1 85 ? 6.655 -0.947 10.825 1.00 95.75 85 ASP A O 1
ATOM 641 N N . ASP A 1 86 ? 5.694 -2.475 9.487 1.00 95.00 86 ASP A N 1
ATOM 642 C CA . ASP A 1 86 ? 6.610 -3.551 9.798 1.00 95.00 86 ASP A CA 1
ATOM 643 C C . ASP A 1 86 ? 7.151 -4.231 8.521 1.00 95.00 86 ASP A C 1
ATOM 645 O O . ASP A 1 86 ? 6.493 -4.248 7.471 1.00 95.00 86 ASP A O 1
ATOM 649 N N . PRO A 1 87 ? 8.352 -4.843 8.580 1.00 96.44 87 PRO A N 1
ATOM 650 C CA . PRO A 1 87 ? 8.959 -5.480 7.413 1.00 96.44 87 PRO A CA 1
ATOM 651 C C . PRO A 1 87 ? 8.127 -6.608 6.794 1.00 96.44 87 PRO A C 1
ATOM 653 O O . PRO A 1 87 ? 8.190 -6.818 5.584 1.00 96.44 87 PRO A O 1
ATOM 656 N N . ILE A 1 88 ? 7.367 -7.358 7.597 1.00 96.44 88 ILE A N 1
ATOM 657 C CA . ILE A 1 88 ? 6.510 -8.446 7.112 1.00 96.44 88 ILE A CA 1
ATOM 658 C C . ILE A 1 88 ? 5.339 -7.848 6.332 1.00 96.44 88 ILE A C 1
ATOM 660 O O . ILE A 1 88 ? 5.040 -8.331 5.239 1.00 96.44 88 ILE A O 1
ATOM 664 N N . GLY A 1 89 ? 4.703 -6.800 6.855 1.00 96.12 89 GLY A N 1
ATOM 665 C CA . GLY A 1 89 ? 3.652 -6.066 6.153 1.00 96.12 89 GLY A CA 1
ATOM 666 C C . GLY A 1 89 ? 4.135 -5.478 4.825 1.00 96.12 89 GLY A C 1
ATOM 667 O O . GLY A 1 89 ? 3.536 -5.744 3.780 1.00 96.12 89 GLY A O 1
ATOM 668 N N . ARG A 1 90 ? 5.294 -4.804 4.825 1.00 97.69 90 ARG A N 1
ATOM 669 C CA . ARG A 1 90 ? 5.927 -4.287 3.598 1.00 97.69 90 ARG A CA 1
ATOM 670 C C . ARG A 1 90 ? 6.226 -5.388 2.575 1.00 97.69 90 ARG A C 1
ATOM 672 O O . ARG A 1 90 ? 5.921 -5.224 1.397 1.00 97.69 90 ARG A O 1
ATOM 679 N N . ALA A 1 91 ? 6.771 -6.530 3.001 1.00 97.06 91 ALA A N 1
ATOM 680 C CA . ALA A 1 91 ? 7.049 -7.656 2.103 1.00 97.06 91 ALA A CA 1
ATOM 681 C C . ALA A 1 91 ? 5.764 -8.241 1.493 1.00 97.06 91 ALA A C 1
ATOM 683 O O . ALA A 1 91 ? 5.719 -8.552 0.302 1.00 97.06 91 ALA A O 1
ATOM 684 N N . ARG A 1 92 ? 4.680 -8.331 2.274 1.00 96.75 92 ARG A N 1
ATOM 685 C CA . ARG A 1 92 ? 3.370 -8.770 1.765 1.00 96.75 92 ARG A CA 1
ATOM 686 C C . ARG A 1 92 ? 2.825 -7.825 0.697 1.00 96.75 92 ARG A C 1
ATOM 688 O O . ARG A 1 92 ? 2.344 -8.314 -0.323 1.00 96.75 92 ARG A O 1
ATOM 695 N N . LEU A 1 93 ? 2.948 -6.511 0.890 1.00 97.38 93 LEU A N 1
ATOM 696 C CA . LEU A 1 93 ? 2.579 -5.539 -0.142 1.00 97.38 93 LEU A CA 1
ATOM 697 C C . LEU A 1 93 ? 3.443 -5.671 -1.393 1.00 97.38 93 LEU A C 1
ATOM 699 O O . LEU A 1 93 ? 2.908 -5.632 -2.496 1.00 97.38 93 LEU A O 1
ATOM 703 N N . ALA A 1 94 ? 4.750 -5.906 -1.252 1.00 97.62 94 ALA A N 1
ATOM 704 C CA . ALA A 1 94 ? 5.622 -6.115 -2.405 1.00 97.62 94 ALA A CA 1
ATOM 705 C C . ALA A 1 94 ? 5.155 -7.316 -3.247 1.00 97.62 94 ALA A C 1
ATOM 707 O O . ALA A 1 94 ? 5.094 -7.230 -4.473 1.00 97.62 94 ALA A O 1
ATOM 708 N N . HIS A 1 95 ? 4.736 -8.411 -2.605 1.00 97.31 95 HIS A N 1
ATOM 709 C CA . HIS A 1 95 ? 4.130 -9.539 -3.315 1.00 97.31 95 HIS A CA 1
ATOM 710 C C . HIS A 1 95 ? 2.794 -9.195 -3.973 1.00 97.31 95 HIS A C 1
ATOM 712 O O . HIS A 1 95 ? 2.549 -9.657 -5.086 1.00 97.31 95 HIS A O 1
ATOM 718 N N . ALA A 1 96 ? 1.942 -8.396 -3.328 1.00 97.75 96 ALA A N 1
ATOM 719 C CA . ALA A 1 96 ? 0.681 -7.953 -3.922 1.00 97.75 96 ALA A CA 1
ATOM 720 C C . ALA A 1 96 ? 0.927 -7.100 -5.183 1.00 97.75 96 ALA A C 1
ATOM 722 O O . ALA A 1 96 ? 0.344 -7.375 -6.233 1.00 97.75 96 ALA A O 1
ATOM 723 N N . VAL A 1 97 ? 1.886 -6.167 -5.136 1.00 97.94 97 VAL A N 1
ATOM 724 C CA . VAL A 1 97 ? 2.330 -5.371 -6.296 1.00 97.94 97 VAL A CA 1
ATOM 725 C C . VAL A 1 97 ? 2.838 -6.269 -7.428 1.00 97.94 97 VAL A C 1
ATOM 727 O O . VAL A 1 97 ? 2.454 -6.103 -8.588 1.00 97.94 97 VAL A O 1
ATOM 730 N N . LEU A 1 98 ? 3.675 -7.262 -7.115 1.00 97.69 98 LEU A N 1
ATOM 731 C CA . LEU A 1 98 ? 4.153 -8.221 -8.115 1.00 97.69 98 LEU A CA 1
ATOM 732 C C . LEU A 1 98 ? 3.008 -9.073 -8.682 1.00 97.69 98 LEU A C 1
ATOM 734 O O . LEU A 1 98 ? 2.970 -9.307 -9.886 1.00 97.69 98 LEU A O 1
ATOM 738 N N . GLY A 1 99 ? 2.029 -9.456 -7.861 1.00 97.69 99 GLY A N 1
ATOM 739 C CA . GLY A 1 99 ? 0.819 -10.147 -8.309 1.00 97.69 99 GLY A CA 1
ATOM 740 C C . GLY A 1 99 ? -0.015 -9.313 -9.288 1.00 97.69 99 GLY A C 1
ATOM 741 O O . GLY A 1 99 ? -0.467 -9.830 -10.315 1.00 97.69 99 GLY A O 1
ATOM 742 N N . LEU A 1 100 ? -0.166 -8.008 -9.037 1.00 97.25 100 LEU A N 1
ATOM 743 C CA . LEU A 1 100 ? -0.807 -7.073 -9.970 1.00 97.25 100 LEU A CA 1
ATOM 744 C C . LEU A 1 100 ? -0.069 -7.011 -11.313 1.00 97.25 100 LEU A C 1
ATOM 746 O O . LEU A 1 100 ? -0.697 -7.003 -12.374 1.00 97.25 100 LEU A O 1
ATOM 750 N N . ARG A 1 101 ? 1.267 -6.995 -11.286 1.00 97.44 101 ARG A N 1
ATOM 751 C CA . ARG A 1 101 ? 2.097 -7.019 -12.500 1.00 97.44 101 ARG A CA 1
ATOM 752 C C . ARG A 1 101 ? 1.935 -8.328 -13.265 1.00 97.44 101 ARG A C 1
ATOM 754 O O . ARG A 1 101 ? 1.734 -8.315 -14.478 1.00 97.44 101 ARG A O 1
ATOM 761 N N . ASP A 1 102 ? 2.012 -9.454 -12.568 1.00 97.50 102 ASP A N 1
ATOM 762 C CA . ASP A 1 102 ? 1.978 -10.787 -13.174 1.00 97.50 102 ASP A CA 1
ATOM 763 C C . ASP A 1 102 ? 0.605 -11.077 -13.808 1.00 97.50 102 ASP A C 1
ATOM 765 O O . ASP A 1 102 ? 0.510 -11.746 -14.839 1.00 97.50 102 ASP A O 1
ATOM 769 N N . THR A 1 103 ? -0.457 -10.477 -13.263 1.00 96.06 103 THR A N 1
ATOM 770 C CA . THR A 1 103 ? -1.813 -10.470 -13.841 1.00 96.06 103 THR A CA 1
ATOM 771 C C . THR A 1 103 ? -2.047 -9.356 -14.873 1.00 96.06 103 THR A C 1
ATOM 773 O O . THR A 1 103 ? -3.153 -9.226 -15.397 1.00 96.06 103 THR A O 1
ATOM 776 N N . ARG A 1 104 ? -1.007 -8.582 -15.222 1.00 95.88 104 ARG A N 1
ATOM 777 C CA . ARG A 1 104 ? -1.014 -7.457 -16.180 1.00 95.88 104 ARG A CA 1
ATOM 778 C C . ARG A 1 104 ? -1.991 -6.330 -15.841 1.00 95.88 104 ARG A C 1
ATOM 780 O O . ARG A 1 104 ? -2.419 -5.597 -16.730 1.00 95.88 104 ARG A O 1
ATOM 787 N N . ARG A 1 105 ? -2.339 -6.181 -14.565 1.00 96.06 105 ARG A N 1
ATOM 788 C CA . ARG A 1 105 ? -3.171 -5.075 -14.078 1.00 96.06 105 ARG A CA 1
ATOM 789 C C . ARG A 1 105 ? -2.389 -3.770 -13.975 1.00 96.06 105 ARG A C 1
ATOM 791 O O . ARG A 1 105 ? -2.985 -2.706 -14.082 1.00 96.06 105 ARG A O 1
ATOM 798 N N . ILE A 1 106 ? -1.070 -3.867 -13.810 1.00 97.06 106 ILE A N 1
ATOM 799 C CA . ILE A 1 106 ? -0.132 -2.742 -13.840 1.00 97.06 106 ILE A CA 1
ATOM 800 C C . ILE A 1 106 ? 1.063 -3.059 -14.742 1.00 97.06 106 ILE A C 1
ATOM 802 O O . ILE A 1 106 ? 1.394 -4.224 -14.980 1.00 97.06 106 ILE A O 1
ATOM 806 N N . GLY A 1 107 ? 1.718 -2.011 -15.244 1.00 96.62 107 GLY A N 1
ATOM 807 C CA . GLY A 1 107 ? 2.948 -2.132 -16.024 1.00 96.62 107 GLY A CA 1
ATOM 808 C C . GLY A 1 107 ? 4.168 -2.513 -15.168 1.00 96.62 107 GLY A C 1
ATOM 809 O O . GLY A 1 107 ? 4.152 -2.338 -13.948 1.00 96.62 107 GLY A O 1
ATOM 810 N N . PRO A 1 108 ? 5.254 -3.004 -15.795 1.00 96.75 108 PRO A N 1
ATOM 811 C CA . PRO A 1 108 ? 6.473 -3.393 -15.084 1.00 96.75 108 PRO A CA 1
ATOM 812 C C . PRO A 1 108 ? 7.139 -2.225 -14.341 1.00 96.75 108 PRO A C 1
ATOM 814 O O . PRO A 1 108 ? 7.716 -2.448 -13.283 1.00 96.75 108 PRO A O 1
ATOM 817 N N . ASP A 1 109 ? 7.020 -1.000 -14.856 1.00 97.56 109 ASP A N 1
ATOM 818 C CA . ASP A 1 109 ? 7.641 0.188 -14.258 1.00 97.56 109 ASP A CA 1
ATOM 819 C C . ASP A 1 109 ? 6.944 0.613 -12.971 1.00 97.56 109 ASP A C 1
ATOM 821 O O . ASP A 1 109 ? 7.601 0.819 -11.957 1.00 97.56 109 ASP A O 1
ATOM 825 N N . LEU A 1 110 ? 5.610 0.664 -12.981 1.00 97.06 110 LEU A N 1
ATOM 826 C CA . LEU A 1 110 ? 4.831 0.987 -11.786 1.00 97.06 110 LEU A CA 1
ATOM 827 C C . LEU A 1 110 ? 4.991 -0.098 -10.711 1.00 97.06 110 LEU A C 1
ATOM 829 O O . LEU A 1 110 ? 5.086 0.205 -9.525 1.00 97.06 110 LEU A O 1
ATOM 833 N N . ALA A 1 111 ? 5.112 -1.362 -11.126 1.00 97.69 111 ALA A N 1
ATOM 834 C CA . ALA A 1 111 ? 5.437 -2.449 -10.210 1.00 97.69 111 ALA A CA 1
ATOM 835 C C . ALA A 1 111 ? 6.835 -2.288 -9.590 1.00 97.69 111 ALA A C 1
ATOM 837 O O . ALA A 1 111 ? 7.004 -2.486 -8.388 1.00 97.69 111 ALA A O 1
ATOM 838 N N . ALA A 1 112 ? 7.838 -1.912 -10.390 1.00 97.69 112 ALA A N 1
ATOM 839 C CA . ALA A 1 112 ? 9.182 -1.636 -9.894 1.00 97.69 112 ALA A CA 1
ATOM 840 C C . ALA A 1 112 ? 9.195 -0.443 -8.929 1.00 97.69 112 ALA A C 1
ATOM 842 O O . ALA A 1 112 ? 9.789 -0.550 -7.859 1.00 97.69 112 ALA A O 1
ATOM 843 N N . ALA A 1 113 ? 8.497 0.646 -9.262 1.00 97.25 113 ALA A N 1
ATOM 844 C CA . ALA A 1 113 ? 8.356 1.817 -8.402 1.00 97.25 113 ALA A CA 1
ATOM 845 C C . ALA A 1 113 ? 7.712 1.463 -7.054 1.00 97.25 113 ALA A C 1
ATOM 847 O O . ALA A 1 113 ? 8.279 1.786 -6.015 1.00 97.25 113 ALA A O 1
ATOM 848 N N . GLY A 1 114 ? 6.603 0.713 -7.056 1.00 97.00 114 GLY A N 1
ATOM 849 C CA . GLY A 1 114 ? 5.940 0.282 -5.822 1.00 97.00 114 GLY A CA 1
ATOM 850 C C . GLY A 1 114 ? 6.810 -0.622 -4.943 1.00 97.00 114 GLY A C 1
ATOM 851 O O . GLY A 1 114 ? 6.840 -0.469 -3.725 1.00 97.00 114 GLY A O 1
ATOM 852 N N . VAL A 1 115 ? 7.580 -1.541 -5.536 1.00 97.69 115 VAL A N 1
ATOM 853 C CA . VAL A 1 115 ? 8.497 -2.395 -4.761 1.00 97.69 115 VAL A CA 1
ATOM 854 C C . VAL A 1 115 ? 9.704 -1.610 -4.234 1.00 97.69 115 VAL A C 1
ATOM 856 O O . VAL A 1 115 ? 10.144 -1.852 -3.109 1.00 97.69 115 VAL A O 1
ATOM 859 N N . VAL A 1 116 ? 10.238 -0.662 -5.009 1.00 96.12 116 VAL A N 1
ATOM 860 C CA . VAL A 1 116 ? 11.343 0.207 -4.572 1.00 96.12 116 VAL A CA 1
ATOM 861 C C . VAL A 1 116 ? 10.894 1.164 -3.466 1.00 96.12 116 VAL A C 1
ATOM 863 O O . VAL A 1 116 ? 11.638 1.332 -2.501 1.00 96.12 116 VAL A O 1
ATOM 866 N N . ASP A 1 117 ? 9.679 1.717 -3.538 1.00 96.25 117 ASP A N 1
ATOM 867 C CA . ASP A 1 117 ? 9.066 2.501 -2.455 1.00 96.25 117 ASP A CA 1
ATOM 868 C C . ASP A 1 117 ? 9.101 1.713 -1.135 1.00 96.25 117 ASP A C 1
ATOM 870 O O . ASP A 1 117 ? 9.730 2.142 -0.162 1.00 96.25 117 ASP A O 1
ATOM 874 N N . LEU A 1 118 ? 8.573 0.485 -1.148 1.00 96.56 118 LEU A N 1
ATOM 875 C CA . LEU A 1 118 ? 8.545 -0.402 0.018 1.00 96.56 118 LEU A CA 1
ATOM 876 C C . LEU A 1 118 ? 9.943 -0.760 0.539 1.00 96.56 118 LEU A C 1
ATOM 878 O O . LEU A 1 118 ? 10.151 -0.779 1.755 1.00 96.56 118 LEU A O 1
ATOM 882 N N . ALA A 1 119 ? 10.895 -1.037 -0.356 1.00 95.69 119 ALA A N 1
ATOM 883 C CA . ALA A 1 119 ? 12.259 -1.427 0.001 1.00 95.69 119 ALA A CA 1
ATOM 884 C C . ALA A 1 119 ? 13.119 -0.253 0.509 1.00 9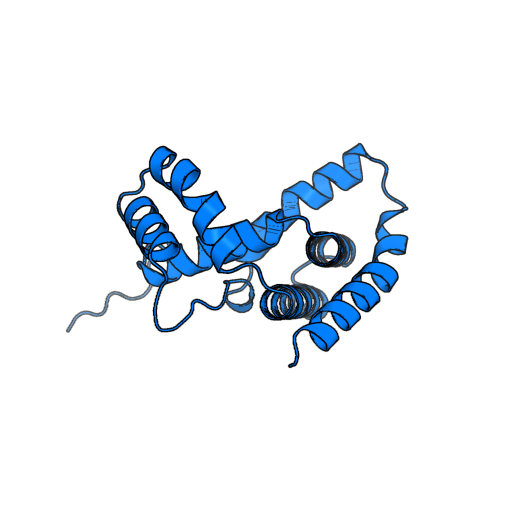5.69 119 ALA A C 1
ATOM 886 O O . ALA A 1 119 ? 14.047 -0.470 1.287 1.00 95.69 119 ALA A O 1
ATOM 887 N N . SER A 1 120 ? 12.820 0.980 0.089 1.00 91.88 120 SER A N 1
ATOM 888 C CA . SER A 1 120 ? 13.581 2.187 0.450 1.00 91.88 120 SER A CA 1
ATOM 889 C C . SER A 1 120 ? 13.292 2.718 1.858 1.00 91.88 120 SER A C 1
ATOM 891 O O . SER A 1 120 ? 14.015 3.584 2.347 1.00 91.88 120 SER A O 1
ATOM 893 N N . GLY A 1 121 ? 12.236 2.224 2.509 1.00 88.62 121 GLY A N 1
ATOM 894 C CA . GLY A 1 121 ? 11.745 2.775 3.773 1.00 88.62 121 GLY A CA 1
ATOM 895 C C . GLY A 1 121 ? 10.732 3.911 3.602 1.00 88.62 121 GLY A C 1
ATOM 896 O O . GLY A 1 121 ? 10.157 4.351 4.595 1.00 88.62 121 GLY A O 1
ATOM 897 N N . SER A 1 122 ? 10.446 4.347 2.371 1.00 91.19 122 SER A N 1
ATOM 898 C CA . SER A 1 122 ? 9.379 5.314 2.101 1.00 91.19 122 SER A CA 1
ATOM 899 C C . SER A 1 122 ? 8.028 4.815 2.642 1.00 91.19 122 SER A C 1
ATOM 901 O O . SER A 1 122 ? 7.751 3.612 2.565 1.00 91.19 122 SER A O 1
ATOM 903 N N . PRO A 1 123 ? 7.203 5.696 3.240 1.00 92.12 123 PRO A N 1
ATOM 904 C CA . PRO A 1 123 ? 5.918 5.314 3.806 1.00 92.12 123 PRO A CA 1
ATOM 905 C C . PRO A 1 123 ? 4.756 5.452 2.813 1.00 92.12 123 PRO A C 1
ATOM 907 O O . PRO A 1 123 ? 3.628 5.209 3.223 1.00 92.12 123 PRO A O 1
ATOM 910 N N . GLN A 1 124 ? 4.966 5.863 1.554 1.00 94.62 124 GLN A N 1
ATOM 911 C CA . GLN A 1 124 ? 3.869 6.241 0.647 1.00 94.62 124 GLN A CA 1
ATOM 912 C C . GLN A 1 124 ? 2.863 5.104 0.426 1.00 94.62 124 GLN A C 1
ATOM 914 O O . GLN A 1 124 ? 1.682 5.257 0.755 1.00 94.62 124 GLN A O 1
ATOM 919 N N . LEU A 1 125 ? 3.325 3.946 -0.061 1.00 96.31 125 LEU A N 1
ATOM 920 C CA . LEU A 1 125 ? 2.436 2.810 -0.307 1.00 96.31 125 LEU A CA 1
ATOM 921 C C . LEU A 1 125 ? 1.891 2.209 0.994 1.00 96.31 125 LEU A C 1
ATOM 923 O O . LEU A 1 125 ? 0.733 1.800 1.051 1.00 96.31 125 LEU A O 1
ATOM 927 N N . VAL A 1 126 ? 2.704 2.184 2.054 1.00 97.19 126 VAL A N 1
ATOM 928 C CA . VAL A 1 126 ? 2.295 1.698 3.384 1.00 97.19 126 VAL A CA 1
ATOM 929 C C . VAL A 1 126 ? 1.152 2.544 3.942 1.00 97.19 126 VAL A C 1
ATOM 931 O O . VAL A 1 126 ? 0.136 2.010 4.377 1.00 97.19 126 VAL A O 1
ATOM 934 N N . THR A 1 127 ? 1.289 3.866 3.875 1.00 97.12 127 THR A N 1
ATOM 935 C CA . THR A 1 127 ? 0.291 4.828 4.348 1.00 97.12 127 THR A CA 1
ATOM 936 C C . THR A 1 127 ? -1.019 4.654 3.592 1.00 97.12 127 THR A C 1
ATOM 938 O O . THR A 1 127 ? -2.065 4.492 4.217 1.00 97.12 127 THR A O 1
ATOM 941 N N . ALA A 1 128 ? -0.965 4.617 2.256 1.00 96.94 128 ALA A N 1
ATOM 942 C CA . ALA A 1 128 ? -2.147 4.398 1.425 1.00 96.94 128 ALA A CA 1
ATOM 943 C C . ALA A 1 128 ? -2.835 3.062 1.754 1.00 96.94 128 ALA A C 1
ATOM 945 O O . ALA A 1 128 ? -4.055 2.996 1.888 1.00 96.94 128 ALA A O 1
ATOM 946 N N . SER A 1 129 ? -2.041 2.007 1.953 1.00 97.69 129 SER A N 1
ATOM 947 C CA . SER A 1 129 ? -2.523 0.663 2.267 1.00 97.69 129 SER A CA 1
ATOM 948 C C . SER A 1 129 ? -3.215 0.583 3.632 1.00 97.69 129 SER A C 1
ATOM 950 O O . SER A 1 129 ? -4.244 -0.085 3.764 1.00 97.69 129 SER A O 1
ATOM 952 N N . ILE A 1 130 ? -2.680 1.276 4.643 1.00 96.88 130 ILE A N 1
ATOM 953 C CA . ILE A 1 130 ? -3.278 1.365 5.983 1.00 96.88 130 ILE A CA 1
ATOM 954 C C . ILE A 1 130 ? -4.580 2.161 5.933 1.00 96.88 130 ILE A C 1
ATOM 956 O O . ILE A 1 130 ? -5.585 1.705 6.476 1.00 96.88 130 ILE A O 1
ATOM 960 N N . VAL A 1 131 ? -4.590 3.313 5.256 1.00 95.69 131 VAL A N 1
ATOM 961 C CA . VAL A 1 131 ? -5.808 4.120 5.096 1.00 95.69 131 VAL A CA 1
ATOM 962 C C . VAL A 1 131 ? -6.903 3.304 4.416 1.00 95.69 131 VAL A C 1
ATOM 964 O O . VAL A 1 131 ? -8.019 3.258 4.926 1.00 95.69 131 VAL A O 1
ATOM 967 N N . GLU A 1 132 ? -6.596 2.609 3.318 1.00 94.94 132 GLU A N 1
ATOM 968 C CA . GLU A 1 132 ? -7.578 1.762 2.632 1.00 94.94 132 GLU A CA 1
ATOM 969 C C . GLU A 1 132 ? -8.084 0.627 3.530 1.00 94.94 132 GLU A C 1
ATOM 971 O O . GLU A 1 132 ? -9.285 0.367 3.585 1.00 94.94 132 GLU A O 1
ATOM 976 N N . ALA A 1 133 ? -7.207 -0.010 4.308 1.00 95.00 133 ALA A N 1
ATOM 977 C CA . ALA A 1 133 ? -7.624 -1.046 5.247 1.00 95.00 133 ALA A CA 1
ATOM 978 C C . ALA A 1 133 ? -8.604 -0.527 6.306 1.00 95.00 133 ALA A C 1
ATOM 980 O O . ALA A 1 133 ? -9.600 -1.188 6.595 1.00 95.00 133 ALA A O 1
ATOM 981 N N . VAL A 1 134 ? -8.353 0.664 6.857 1.00 94.06 134 VAL A N 1
ATOM 982 C CA . VAL A 1 134 ? -9.252 1.284 7.838 1.00 94.0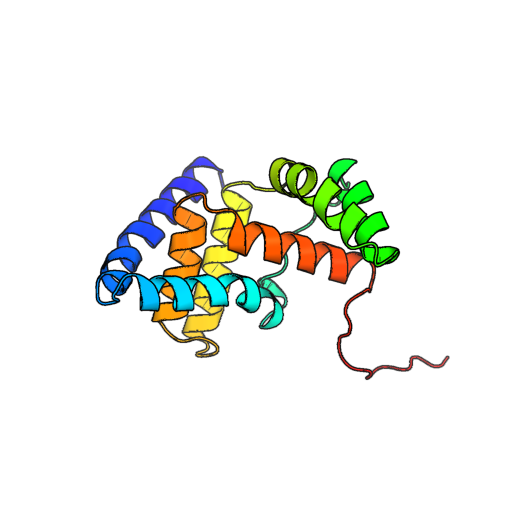6 134 VAL A CA 1
ATOM 983 C C . VAL A 1 134 ? -10.567 1.710 7.182 1.00 94.06 134 VAL A C 1
ATOM 985 O O . VAL A 1 134 ? -11.626 1.465 7.751 1.00 94.06 134 VAL A O 1
ATOM 988 N N . ARG A 1 135 ? -10.539 2.254 5.956 1.00 91.50 135 ARG A N 1
ATOM 989 C CA . ARG A 1 135 ? -11.760 2.563 5.183 1.00 91.50 135 ARG A CA 1
ATOM 990 C C . ARG A 1 135 ? -12.615 1.324 4.932 1.00 91.50 135 ARG A C 1
ATOM 992 O O . ARG A 1 135 ? -13.841 1.406 4.991 1.00 91.50 135 ARG A O 1
ATOM 999 N N . VAL A 1 136 ? -11.985 0.185 4.645 1.00 89.88 136 VAL A N 1
ATOM 1000 C CA . VAL A 1 136 ? -12.674 -1.107 4.525 1.00 89.88 136 VAL A CA 1
ATOM 1001 C C . VAL A 1 136 ? -13.264 -1.532 5.874 1.00 89.88 136 VAL A C 1
ATOM 1003 O O . VAL A 1 136 ? -14.418 -1.957 5.897 1.00 89.88 136 VAL A O 1
ATOM 1006 N N . ASP A 1 137 ? -12.520 -1.387 6.977 1.00 90.12 137 ASP A N 1
ATOM 1007 C CA . ASP A 1 137 ? -12.955 -1.766 8.335 1.00 90.12 137 ASP A CA 1
ATOM 1008 C C . ASP A 1 137 ? -14.203 -1.000 8.797 1.00 90.12 137 ASP A C 1
ATOM 1010 O O . ASP A 1 137 ? -15.159 -1.615 9.267 1.00 90.12 137 ASP A O 1
ATOM 1014 N N . VAL A 1 138 ? -14.252 0.321 8.590 1.00 87.81 138 VAL A N 1
ATOM 1015 C CA . VAL A 1 138 ? -15.426 1.147 8.953 1.00 87.81 138 VAL A CA 1
ATOM 1016 C C . VAL A 1 138 ? -16.586 1.033 7.965 1.00 87.81 138 VAL A C 1
ATOM 1018 O O . VAL A 1 138 ? -17.628 1.654 8.143 1.00 87.81 138 VAL A O 1
ATOM 1021 N N . GLY A 1 139 ? -16.430 0.265 6.883 1.00 77.69 139 GLY A N 1
ATOM 1022 C CA . GLY A 1 139 ? -17.428 0.212 5.815 1.00 77.69 139 GLY A CA 1
ATOM 1023 C C . GLY A 1 139 ? -17.530 1.508 4.997 1.00 77.69 139 GLY A C 1
ATOM 1024 O O . GLY A 1 139 ? -18.441 1.641 4.185 1.00 77.69 139 GLY A O 1
ATOM 1025 N N . ALA A 1 140 ? -16.571 2.430 5.135 1.00 62.12 140 ALA A N 1
ATOM 1026 C CA . ALA A 1 140 ? -16.456 3.673 4.363 1.00 62.12 140 ALA A CA 1
ATOM 1027 C C . ALA A 1 140 ? -15.911 3.453 2.940 1.00 62.12 140 ALA A C 1
ATOM 1029 O O . ALA A 1 140 ? -15.563 4.407 2.231 1.00 62.12 140 ALA A O 1
ATOM 1030 N N . THR A 1 141 ? -15.838 2.201 2.480 1.00 52.31 141 THR A N 1
ATOM 1031 C CA . THR A 1 141 ? -15.599 1.940 1.067 1.00 52.31 141 THR A CA 1
ATOM 1032 C C . THR A 1 141 ? -16.824 2.381 0.283 1.00 52.31 141 THR A C 1
ATOM 1034 O O . THR A 1 141 ? -17.852 1.708 0.232 1.00 52.31 141 THR A O 1
ATOM 1037 N N . ALA A 1 142 ? -16.686 3.504 -0.418 1.00 48.91 142 ALA A N 1
ATOM 1038 C CA . ALA A 1 142 ? -17.522 3.832 -1.562 1.00 48.91 142 ALA A CA 1
ATOM 1039 C C . ALA A 1 142 ? -17.241 2.836 -2.708 1.00 48.91 142 ALA A C 1
ATOM 1041 O O . ALA A 1 142 ? -16.821 3.214 -3.797 1.00 48.91 142 ALA A O 1
ATOM 1042 N N . ARG A 1 143 ? -17.447 1.535 -2.475 1.00 46.97 143 ARG A N 1
ATOM 1043 C CA . ARG A 1 143 ? -17.521 0.528 -3.530 1.00 46.97 143 ARG A CA 1
ATOM 1044 C C . ARG A 1 143 ? -18.986 0.347 -3.877 1.00 46.97 143 ARG A C 1
ATOM 1046 O O . ARG A 1 143 ? -19.732 -0.346 -3.199 1.00 46.97 143 ARG A O 1
ATOM 1053 N N . THR A 1 144 ? -19.362 1.072 -4.924 1.00 38.50 144 THR A N 1
ATOM 1054 C CA . THR A 1 144 ? -20.378 0.729 -5.922 1.00 38.50 144 THR A CA 1
ATOM 1055 C C . THR A 1 144 ? -21.541 -0.111 -5.394 1.00 38.50 144 THR A C 1
ATOM 1057 O O . THR A 1 144 ? -21.477 -1.332 -5.272 1.00 38.50 144 THR A O 1
ATOM 1060 N N . THR A 1 145 ? -22.639 0.592 -5.144 1.00 39.38 145 THR A N 1
ATOM 1061 C CA . THR A 1 145 ? -23.993 0.096 -4.919 1.00 39.38 145 THR A CA 1
ATOM 1062 C C . THR A 1 145 ? -24.275 -1.164 -5.736 1.00 39.38 145 THR A C 1
ATOM 1064 O O . THR A 1 145 ? -24.376 -1.126 -6.961 1.00 39.38 145 THR A O 1
ATOM 1067 N N . GLY A 1 146 ? -24.410 -2.290 -5.045 1.00 41.16 146 GLY A N 1
ATOM 1068 C CA . GLY A 1 146 ? -24.668 -3.560 -5.703 1.00 41.16 146 GLY A CA 1
ATOM 1069 C C . GLY A 1 146 ? -25.074 -4.691 -4.777 1.00 41.16 146 GLY A C 1
ATOM 1070 O O . GLY A 1 146 ? -24.921 -5.830 -5.182 1.00 41.16 146 GLY A O 1
ATOM 1071 N N . LEU A 1 147 ? -25.567 -4.423 -3.563 1.00 40.34 147 LEU A N 1
ATOM 1072 C CA . LEU A 1 147 ? -26.275 -5.418 -2.749 1.00 40.34 147 LEU A CA 1
ATOM 1073 C C . LEU A 1 147 ? -27.143 -4.717 -1.696 1.00 40.34 147 LEU A C 1
ATOM 1075 O O . LEU A 1 147 ? -26.758 -4.511 -0.551 1.00 40.34 147 LEU A O 1
ATOM 1079 N N . LEU A 1 148 ? -28.360 -4.363 -2.112 1.00 43.97 148 LEU A N 1
ATOM 1080 C CA . LEU A 1 148 ? -29.497 -4.235 -1.206 1.00 43.97 148 LEU A CA 1
ATOM 1081 C C . LEU A 1 148 ? -29.829 -5.639 -0.685 1.00 43.97 148 LEU A C 1
ATOM 1083 O O . LEU A 1 148 ? -30.512 -6.405 -1.365 1.00 43.97 148 LEU A O 1
ATOM 1087 N N . LEU A 1 149 ? -29.369 -5.988 0.515 1.00 39.50 149 LEU A N 1
ATOM 1088 C CA . LEU A 1 149 ? -29.990 -7.077 1.263 1.00 39.50 149 LEU A CA 1
ATOM 1089 C C . LEU A 1 149 ? -31.252 -6.524 1.921 1.00 39.50 149 LEU A C 1
ATOM 1091 O O . LEU A 1 149 ? -31.222 -5.906 2.978 1.00 39.50 149 LEU A O 1
ATOM 1095 N N . SER A 1 150 ? -32.372 -6.740 1.238 1.00 43.16 150 SER A N 1
ATOM 1096 C CA . SER A 1 150 ? -33.679 -6.782 1.878 1.00 43.16 150 SER A CA 1
ATOM 1097 C C . SER A 1 150 ? -33.936 -8.221 2.317 1.00 43.16 150 SER A C 1
ATOM 1099 O O . SER A 1 150 ? -34.076 -9.106 1.471 1.00 43.16 150 SER A O 1
ATOM 1101 N N . ARG A 1 151 ? -33.975 -8.452 3.631 1.00 37.09 151 ARG A N 1
ATOM 1102 C CA . ARG A 1 151 ? -34.989 -9.266 4.320 1.00 37.09 151 ARG A CA 1
ATOM 1103 C C . ARG A 1 151 ? -34.804 -9.225 5.827 1.00 37.09 151 ARG A C 1
ATOM 1105 O O . ARG A 1 151 ? -33.658 -9.421 6.276 1.00 37.09 151 ARG A O 1
#

Foldseek 3Di:
DDQVVLLVLLQVLLVVLVVVLVPDDPVRLVVLLVCLLVVLVQDVLLAFDADPDHDPLLVQCLVCVLVVPPVSNVVSLVVNLVVRDGSVRLSSNLVVLVVCVVVVVDDSSSSSSNSNCSNVPNCRSVSSNHNVNSCVVSVVPPPDDDDDDDD

pLDDT: mean 90.53, std 14.01, range [37.09, 97.94]